Protein AF-A0A7W7MRD4-F1 (afdb_monomer)

pLDDT: mean 83.44, std 13.66, range [47.34, 96.88]

Nearest PDB structures (foldseek):
  4u7n-assembly1_A  TM=7.829E-01  e=1.641E+00  Lactiplantibacillus plantarum JDM1
  6eyd-assembly1_D  TM=7.897E-01  e=2.973E+00  Mycolicibacterium smegmatis MC2 155
  8e00-assembly1_A  TM=7.289E-01  e=9.136E+00  Saccharomyces cerevisiae
  4j2c-assembly1_A  TM=4.293E-01  e=4.720E+00  Homo sapiens

Organism: NCBI:txid1868

Mean predicted aligned error: 7.47 Å

Solvent-accessible surface area (backbone atoms only — not comparable to full-atom values): 3881 Å² total; per-residue (Å²): 103,75,70,53,55,50,50,52,48,52,53,50,52,52,52,52,51,50,45,48,48,47,67,73,34,84,78,54,70,52,91,60,46,52,58,49,47,51,49,50,49,53,52,52,53,51,50,51,52,53,53,52,52,53,58,51,49,57,52,63,71,64,55,74,84,75,132

Sequence (67 aa):
MHGEILNLLDCHLSELQALRRELSGRHAALPGERRRVAAATASAAERYARTLSSMLTDVDGQLPAAP

Foldseek 3Di:
DVVVLVVLVVVLVVVLVVLVCQLVDPVCVDPCSNVVSVVVNVVSVVVSVVVVVVVVVVVVVPPPPDD

Radius of gyration: 16.88 Å; Cα contacts (8 Å, |Δi|>4): 22; chains: 1; bounding box: 45×15×49 Å

Secondary structure (DSSP, 8-state):
-HHHHHHHHHHHHHHHHHHHHHHHSTTTTSTTHHHHHHHHHHHHHHHHHHHHHHHHHHHHTTS----

Structure (mmCIF, N/CA/C/O backbone):
data_AF-A0A7W7MRD4-F1
#
_entry.id   AF-A0A7W7MRD4-F1
#
loop_
_atom_site.group_PDB
_atom_site.id
_atom_site.type_symbol
_atom_site.label_atom_id
_atom_site.label_alt_id
_atom_site.label_comp_id
_atom_site.label_asym_id
_atom_site.label_entity_id
_atom_site.label_seq_id
_atom_site.pdbx_PDB_ins_code
_atom_site.Cartn_x
_atom_site.Cartn_y
_atom_site.Cartn_z
_atom_site.occupancy
_atom_site.B_iso_or_equiv
_atom_site.auth_seq_id
_atom_site.auth_comp_id
_atom_site.auth_asym_id
_atom_site.auth_atom_id
_atom_site.pdbx_PDB_model_num
ATOM 1 N N . MET A 1 1 ? 12.306 -7.647 -15.490 1.00 72.00 1 MET A N 1
ATOM 2 C CA . MET A 1 1 ? 12.050 -6.218 -15.228 1.00 72.00 1 MET A CA 1
ATOM 3 C C . MET A 1 1 ? 10.598 -5.751 -15.349 1.00 72.00 1 MET A C 1
ATOM 5 O O . MET A 1 1 ? 10.019 -5.479 -14.310 1.00 72.00 1 MET A O 1
ATOM 9 N N . HIS A 1 2 ? 9.944 -5.704 -16.522 1.00 79.75 2 HIS A N 1
ATOM 10 C CA . HIS A 1 2 ? 8.521 -5.283 -16.583 1.00 79.75 2 HIS A CA 1
ATOM 11 C C . HIS A 1 2 ? 7.612 -6.117 -15.656 1.00 79.75 2 HIS A C 1
ATOM 13 O O . HIS A 1 2 ? 6.815 -5.566 -14.906 1.00 79.75 2 HIS A O 1
ATOM 19 N N . GLY A 1 3 ? 7.797 -7.443 -15.631 1.00 87.00 3 GLY A N 1
ATOM 20 C CA . GLY A 1 3 ? 7.084 -8.328 -14.700 1.00 87.00 3 GLY 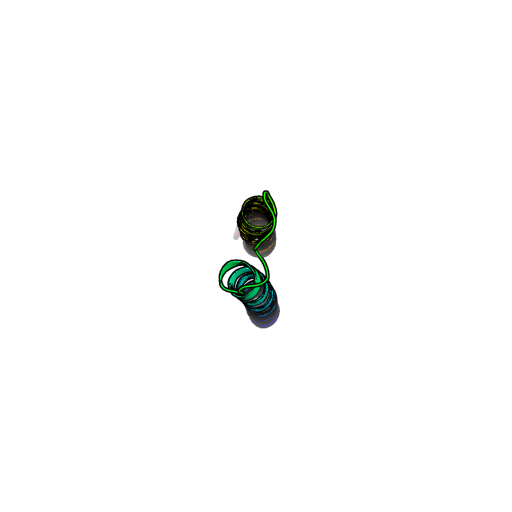A CA 1
ATOM 21 C C . GLY A 1 3 ? 7.464 -8.147 -13.224 1.00 87.00 3 GLY A C 1
ATOM 22 O O . GLY A 1 3 ? 6.634 -8.376 -12.356 1.00 87.00 3 GLY A O 1
ATOM 23 N N . GLU A 1 4 ? 8.684 -7.692 -12.922 1.00 86.81 4 GLU A N 1
ATOM 24 C CA . GLU A 1 4 ? 9.122 -7.414 -11.543 1.00 86.81 4 GLU A CA 1
ATOM 25 C C . GLU A 1 4 ? 8.497 -6.120 -11.022 1.00 86.81 4 GLU A C 1
ATOM 27 O O . GLU A 1 4 ? 8.050 -6.083 -9.881 1.00 86.81 4 GLU A O 1
ATOM 32 N N . ILE A 1 5 ? 8.400 -5.091 -11.872 1.00 89.38 5 ILE A N 1
ATOM 33 C CA . ILE A 1 5 ? 7.707 -3.835 -11.557 1.00 89.38 5 ILE A CA 1
ATOM 34 C C . ILE A 1 5 ? 6.217 -4.099 -11.317 1.00 89.38 5 ILE A C 1
ATOM 36 O O . ILE A 1 5 ? 5.659 -3.599 -10.344 1.00 89.38 5 ILE A O 1
ATOM 40 N N . LEU A 1 6 ? 5.578 -4.911 -12.168 1.00 92.12 6 LEU A N 1
ATOM 41 C CA . LEU A 1 6 ? 4.172 -5.288 -11.990 1.00 92.12 6 LEU A CA 1
ATOM 42 C C . LEU A 1 6 ? 3.961 -6.090 -10.700 1.00 92.12 6 LEU A C 1
ATOM 44 O O . LEU A 1 6 ? 3.071 -5.762 -9.924 1.00 92.12 6 LEU A O 1
ATOM 48 N N . ASN A 1 7 ? 4.830 -7.060 -10.409 1.00 93.31 7 ASN A N 1
ATOM 49 C CA . ASN A 1 7 ? 4.758 -7.818 -9.161 1.00 93.31 7 ASN A CA 1
ATOM 50 C C . ASN A 1 7 ? 4.983 -6.927 -7.923 1.00 93.31 7 ASN A C 1
ATOM 52 O O . ASN A 1 7 ? 4.308 -7.078 -6.908 1.00 93.31 7 ASN A O 1
ATOM 56 N N . LEU A 1 8 ? 5.905 -5.960 -7.999 1.00 92.31 8 LEU A N 1
ATOM 57 C CA . LEU A 1 8 ? 6.125 -4.979 -6.934 1.00 92.31 8 LEU A CA 1
ATOM 58 C C . LEU A 1 8 ? 4.879 -4.109 -6.709 1.00 92.31 8 LEU A C 1
ATOM 60 O O . LEU A 1 8 ? 4.497 -3.871 -5.561 1.00 92.31 8 LEU A O 1
ATOM 64 N N . LEU A 1 9 ? 4.241 -3.658 -7.791 1.00 93.25 9 LEU A N 1
ATOM 65 C CA . LEU A 1 9 ? 2.994 -2.899 -7.739 1.00 93.25 9 LEU A CA 1
ATOM 66 C C . LEU A 1 9 ? 1.871 -3.725 -7.100 1.00 93.25 9 LEU A C 1
ATOM 68 O O . LEU A 1 9 ? 1.198 -3.228 -6.200 1.00 93.25 9 LEU A O 1
ATOM 72 N N . ASP A 1 10 ? 1.702 -4.982 -7.505 1.00 96.12 10 ASP A N 1
ATOM 73 C CA . ASP A 1 10 ? 0.674 -5.873 -6.962 1.00 96.12 10 ASP A CA 1
ATOM 74 C C . ASP A 1 10 ? 0.873 -6.124 -5.461 1.00 96.12 10 ASP A C 1
ATOM 76 O O . ASP A 1 10 ? -0.071 -6.005 -4.671 1.00 96.12 10 ASP A O 1
ATOM 80 N N . CYS A 1 11 ? 2.113 -6.388 -5.039 1.00 94.19 11 CYS A N 1
ATOM 81 C CA . CYS A 1 11 ? 2.473 -6.512 -3.627 1.00 94.19 11 CYS A CA 1
ATOM 82 C C . CYS A 1 11 ? 2.117 -5.243 -2.839 1.00 94.19 11 CYS A C 1
ATOM 84 O O . CYS A 1 11 ? 1.499 -5.326 -1.773 1.00 94.19 11 CYS A O 1
ATOM 86 N N . HIS A 1 12 ? 2.457 -4.066 -3.369 1.00 95.19 12 HIS A N 1
ATOM 87 C CA . HIS A 1 12 ? 2.181 -2.802 -2.695 1.00 95.19 12 HIS A CA 1
ATOM 88 C C . HIS A 1 12 ? 0.680 -2.487 -2.617 1.00 95.19 12 HIS A C 1
ATOM 90 O O . HIS A 1 12 ? 0.178 -2.071 -1.570 1.00 95.19 12 HIS A O 1
ATOM 96 N N . LEU A 1 13 ? -0.066 -2.735 -3.695 1.00 95.81 13 LEU A N 1
ATOM 97 C CA . LEU A 1 13 ? -1.518 -2.567 -3.714 1.00 95.81 13 LEU A CA 1
ATOM 98 C C . LEU A 1 13 ? -2.204 -3.504 -2.717 1.00 95.81 13 LEU A C 1
ATOM 100 O O . LEU A 1 13 ? -3.143 -3.083 -2.040 1.00 95.81 13 LEU A O 1
ATOM 104 N N . SER A 1 14 ? -1.724 -4.741 -2.586 1.00 96.88 14 SER A N 1
ATOM 105 C CA . SER A 1 14 ? -2.220 -5.694 -1.590 1.00 96.88 14 SER A CA 1
ATOM 106 C C . SER A 1 14 ? -2.001 -5.187 -0.156 1.00 96.88 14 SER A C 1
ATOM 108 O O . SER A 1 14 ? -2.941 -5.171 0.645 1.00 96.88 14 SER A O 1
ATOM 110 N N . GLU A 1 15 ? -0.805 -4.672 0.152 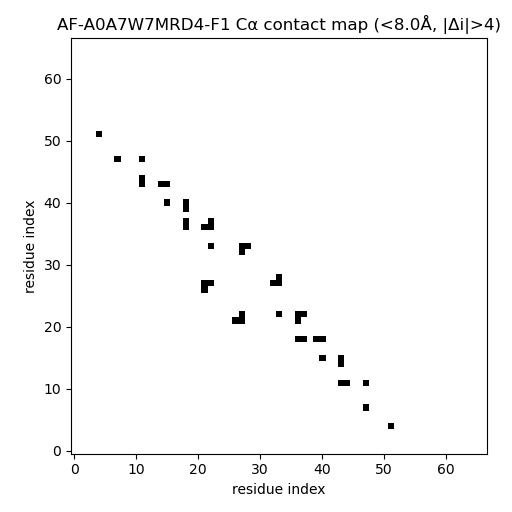1.00 95.81 15 GLU A N 1
ATOM 111 C CA . GLU A 1 15 ? -0.477 -4.086 1.462 1.00 95.81 15 GLU A CA 1
ATOM 112 C C . GLU A 1 15 ? -1.367 -2.871 1.783 1.00 95.81 15 GLU A C 1
ATOM 114 O O . GLU A 1 15 ? -1.990 -2.808 2.847 1.00 95.81 15 GLU A O 1
ATOM 119 N N . LEU A 1 16 ? -1.509 -1.929 0.844 1.00 94.00 16 LEU A N 1
ATOM 120 C CA . LEU A 1 16 ? -2.368 -0.755 1.030 1.00 94.00 16 LEU A CA 1
ATOM 121 C C . LEU A 1 16 ? -3.843 -1.131 1.187 1.00 94.00 16 LEU A C 1
ATOM 123 O O . LEU A 1 16 ? -4.565 -0.510 1.971 1.00 94.00 16 LEU A O 1
ATOM 127 N N . GLN A 1 17 ? -4.315 -2.150 0.468 1.00 94.88 17 GLN A N 1
ATOM 128 C CA . GLN A 1 17 ? -5.678 -2.645 0.634 1.00 94.88 17 GLN A CA 1
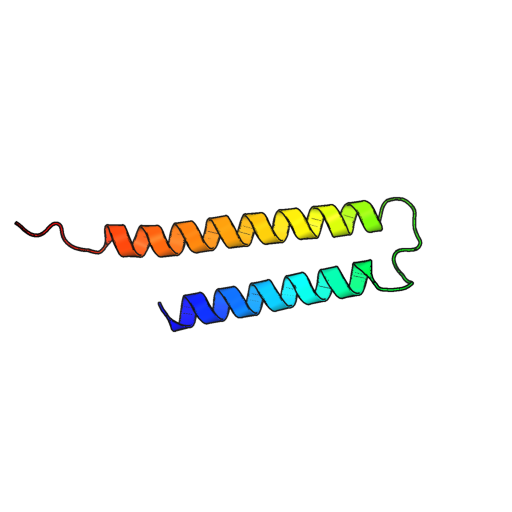ATOM 129 C C . GLN A 1 17 ? -5.902 -3.245 2.023 1.00 94.88 17 GLN A C 1
ATOM 131 O O . GLN A 1 17 ? -6.978 -3.030 2.587 1.00 94.88 17 GLN A O 1
ATOM 136 N N . ALA A 1 18 ? -4.925 -3.961 2.584 1.00 93.12 18 ALA A N 1
ATOM 137 C CA . ALA A 1 18 ? -5.000 -4.481 3.947 1.00 93.12 18 ALA A CA 1
ATOM 138 C C . ALA A 1 18 ? -5.081 -3.337 4.973 1.00 93.12 18 ALA A C 1
ATOM 140 O O . ALA A 1 18 ? -6.037 -3.278 5.748 1.00 93.12 18 ALA A O 1
ATOM 141 N N . LEU A 1 19 ? -4.182 -2.352 4.883 1.00 91.75 19 LEU A N 1
ATOM 142 C CA . LEU A 1 19 ? -4.181 -1.173 5.760 1.00 91.75 19 LEU A CA 1
ATOM 143 C C . LEU A 1 19 ? -5.477 -0.353 5.637 1.00 91.75 19 LEU A C 1
ATOM 145 O O . LEU A 1 19 ? -6.038 0.112 6.629 1.00 91.75 19 LEU A O 1
ATOM 149 N N . ARG A 1 20 ? -6.030 -0.229 4.424 1.00 90.25 20 ARG A N 1
ATOM 150 C CA . ARG A 1 20 ? -7.336 0.410 4.203 1.00 90.25 20 ARG A CA 1
ATOM 151 C C . ARG A 1 20 ? -8.467 -0.356 4.887 1.00 90.25 20 ARG A C 1
ATOM 153 O O . ARG A 1 20 ? -9.374 0.267 5.443 1.00 90.25 20 ARG A O 1
ATOM 160 N N . ARG A 1 21 ? -8.458 -1.692 4.832 1.00 90.75 21 ARG A N 1
ATOM 161 C CA . ARG A 1 21 ? -9.445 -2.530 5.537 1.00 90.75 21 ARG A CA 1
ATOM 162 C C . ARG A 1 21 ? -9.319 -2.369 7.049 1.00 90.75 21 ARG A C 1
ATOM 164 O O . ARG A 1 21 ? -10.343 -2.295 7.714 1.00 90.75 21 ARG A O 1
ATOM 171 N N . GLU A 1 22 ? -8.109 -2.232 7.579 1.00 88.44 22 GLU A N 1
ATOM 172 C CA . GLU A 1 22 ? -7.891 -1.939 9.001 1.00 88.44 22 GLU A CA 1
ATOM 173 C C . GLU A 1 22 ? -8.433 -0.558 9.400 1.00 88.44 22 GLU A C 1
ATOM 175 O O . GLU A 1 22 ? -9.139 -0.446 10.399 1.00 88.44 22 GLU A O 1
ATOM 180 N N . LEU A 1 23 ? -8.197 0.483 8.590 1.00 84.31 23 LEU A N 1
ATOM 181 C CA . LEU A 1 23 ? -8.725 1.835 8.839 1.00 84.31 23 LEU A CA 1
ATOM 182 C C . LEU A 1 23 ? -10.253 1.918 8.755 1.00 84.31 23 LEU A C 1
ATOM 184 O O . LEU A 1 23 ? -10.879 2.651 9.520 1.00 84.31 23 LEU A O 1
ATOM 188 N N . SER A 1 24 ? -10.845 1.211 7.791 1.00 85.38 24 SER A N 1
ATOM 189 C CA . SER A 1 24 ? -12.299 1.179 7.576 1.00 85.38 24 SER A CA 1
ATOM 190 C C . SER A 1 24 ? -13.016 0.166 8.471 1.00 85.38 24 SER A C 1
ATOM 192 O O . SER A 1 24 ? -14.236 0.230 8.632 1.00 85.38 24 SER A O 1
ATOM 194 N N . GLY A 1 25 ? -12.272 -0.760 9.073 1.00 81.75 25 GLY A N 1
ATOM 195 C CA . GLY A 1 25 ? -12.790 -1.766 9.978 1.00 81.75 25 GLY A CA 1
ATOM 196 C C . GLY A 1 25 ? -13.251 -1.161 11.301 1.00 81.75 25 GLY A C 1
ATOM 197 O O . GLY A 1 25 ? -12.606 -0.295 11.888 1.00 81.75 25 GLY A O 1
ATOM 198 N N . ARG A 1 26 ? -14.351 -1.699 11.842 1.00 65.75 26 ARG A N 1
ATOM 199 C CA . ARG A 1 26 ? -14.834 -1.374 13.198 1.00 65.75 26 ARG A CA 1
ATOM 200 C C . ARG A 1 26 ? -13.815 -1.695 14.309 1.00 65.75 26 ARG A C 1
ATOM 202 O 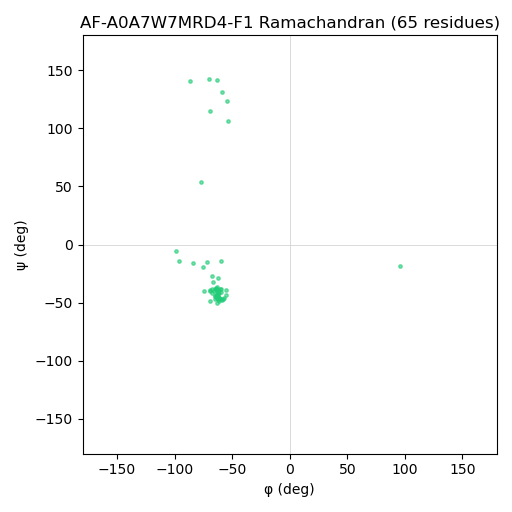O . ARG A 1 26 ? -14.003 -1.224 15.423 1.00 65.75 26 ARG A O 1
ATOM 209 N N . HIS A 1 27 ? -12.764 -2.466 14.006 1.00 57.53 27 HIS A N 1
ATOM 210 C CA . HIS A 1 27 ? -11.710 -2.870 14.944 1.00 57.53 27 HIS A CA 1
ATOM 211 C C . HIS A 1 27 ? -10.706 -1.764 15.288 1.00 57.53 27 HIS A C 1
ATOM 213 O O . HIS A 1 27 ? -10.097 -1.859 16.344 1.00 57.53 27 HIS A O 1
ATOM 219 N N . ALA A 1 28 ? -10.585 -0.691 14.494 1.00 58.53 28 ALA A N 1
ATOM 220 C CA . ALA A 1 28 ? -9.775 0.478 14.855 1.00 58.53 28 ALA A CA 1
ATOM 221 C C . ALA A 1 28 ? -10.510 1.365 15.886 1.00 58.53 28 ALA A C 1
ATOM 223 O O . ALA A 1 28 ? -10.780 2.553 15.651 1.00 58.53 28 ALA A O 1
ATOM 224 N N . ALA A 1 29 ? -10.921 0.738 16.989 1.00 61.44 29 ALA A N 1
ATOM 225 C CA . ALA A 1 29 ? -11.707 1.303 18.078 1.00 61.44 29 ALA A CA 1
ATOM 226 C C . ALA A 1 29 ? -10.825 1.777 19.243 1.00 61.44 29 ALA A C 1
ATOM 228 O O . ALA A 1 29 ? -11.302 2.540 20.084 1.00 61.44 29 ALA A O 1
ATOM 229 N N . LEU A 1 30 ? -9.547 1.378 19.290 1.00 69.44 30 LEU A N 1
ATOM 230 C CA . LEU A 1 30 ? -8.646 1.796 20.358 1.00 69.44 30 LEU A CA 1
ATOM 231 C C . LEU A 1 30 ? -7.966 3.140 20.036 1.00 69.44 30 LEU A C 1
ATOM 233 O O . LEU A 1 30 ? -7.544 3.388 18.896 1.00 69.44 30 LEU A O 1
ATOM 237 N N . PRO A 1 31 ? -7.808 4.023 21.040 1.00 67.56 31 PRO A N 1
ATOM 238 C CA . PRO A 1 31 ? -7.045 5.253 20.891 1.00 67.56 31 PRO A CA 1
ATOM 239 C C . PRO A 1 31 ? -5.626 4.960 20.385 1.00 67.56 31 PRO A C 1
ATOM 241 O O . PRO A 1 31 ? -4.877 4.198 20.988 1.00 67.56 31 PRO A O 1
ATOM 244 N N . GLY A 1 32 ? -5.246 5.575 19.263 1.00 79.19 32 GLY A N 1
ATOM 245 C CA . GLY A 1 32 ? -3.904 5.456 18.685 1.00 79.19 32 GLY A CA 1
ATOM 246 C C . GLY A 1 32 ? -3.745 4.395 17.594 1.00 79.19 32 GLY A C 1
ATOM 247 O O . GLY A 1 32 ? -2.835 4.536 16.780 1.00 79.19 32 GLY A O 1
ATOM 248 N N . GLU A 1 33 ? -4.641 3.413 17.476 1.00 82.38 33 GLU A N 1
ATOM 249 C CA . GLU A 1 33 ? -4.562 2.411 16.400 1.00 82.38 33 GLU A CA 1
ATOM 250 C C . GLU A 1 33 ? -4.759 3.036 15.024 1.00 82.38 33 GLU A C 1
ATOM 252 O O . GLU A 1 33 ? -3.922 2.856 14.147 1.00 82.38 33 GLU A O 1
ATOM 257 N N . ARG A 1 34 ? -5.776 3.889 14.854 1.00 84.00 34 ARG A N 1
ATOM 258 C CA . ARG A 1 34 ? -5.979 4.625 13.592 1.00 84.00 34 ARG A CA 1
ATOM 259 C C . ARG A 1 34 ? -4.746 5.427 13.183 1.00 84.00 34 ARG A C 1
ATOM 261 O O . ARG A 1 34 ? -4.401 5.471 12.009 1.00 84.00 34 ARG A O 1
ATOM 268 N N . ARG A 1 35 ? -4.063 6.040 14.157 1.00 87.38 35 ARG A N 1
ATOM 269 C CA . ARG A 1 35 ? -2.834 6.807 13.914 1.00 87.38 35 ARG A CA 1
ATOM 270 C C . ARG A 1 35 ? -1.676 5.894 13.518 1.00 87.38 35 ARG A C 1
ATOM 272 O O . ARG A 1 35 ? -0.925 6.253 12.620 1.00 87.38 35 ARG A O 1
ATOM 279 N N . ARG A 1 36 ? -1.547 4.725 14.153 1.00 90.12 36 ARG A N 1
ATOM 280 C CA . ARG A 1 36 ? -0.545 3.710 13.796 1.00 90.12 36 ARG A CA 1
ATOM 281 C C . ARG A 1 36 ? -0.772 3.168 12.389 1.00 90.12 36 ARG A C 1
ATOM 283 O O . ARG A 1 36 ? 0.176 3.140 11.618 1.00 90.12 36 ARG A O 1
ATOM 290 N N . VAL A 1 37 ? -2.007 2.822 12.028 1.00 89.94 37 VAL A N 1
ATOM 291 C CA . VAL A 1 37 ? -2.334 2.314 10.685 1.00 89.94 37 VAL A CA 1
ATOM 292 C C . VAL A 1 37 ? -2.161 3.408 9.623 1.00 89.94 37 VAL A C 1
ATOM 294 O O . VAL A 1 37 ? -1.617 3.151 8.551 1.00 89.94 37 VAL A O 1
ATOM 297 N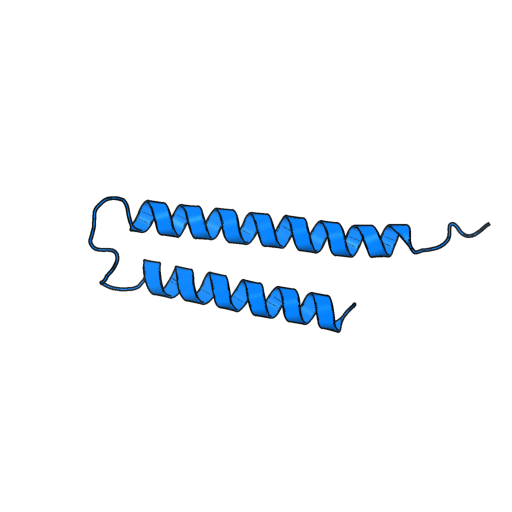 N . ALA A 1 38 ? -2.526 4.659 9.926 1.00 89.19 38 ALA A N 1
ATOM 298 C CA . ALA A 1 38 ? -2.254 5.792 9.040 1.00 89.19 38 ALA A CA 1
ATOM 299 C C . ALA A 1 38 ? -0.743 6.021 8.836 1.00 89.19 38 ALA A C 1
ATOM 301 O O . ALA A 1 38 ? -0.299 6.215 7.707 1.00 89.19 38 ALA A O 1
ATOM 302 N N . ALA A 1 39 ? 0.057 5.942 9.905 1.00 92.94 39 ALA A N 1
ATOM 303 C CA . ALA A 1 39 ? 1.514 6.021 9.809 1.00 92.94 39 ALA A CA 1
ATOM 304 C C . ALA A 1 39 ? 2.092 4.851 8.997 1.00 92.94 39 ALA A C 1
ATOM 306 O O . ALA A 1 39 ? 2.913 5.073 8.113 1.00 92.94 39 ALA A O 1
ATOM 307 N N . ALA A 1 40 ? 1.606 3.628 9.229 1.00 92.88 40 ALA A N 1
ATOM 308 C CA . ALA A 1 40 ? 1.995 2.449 8.462 1.00 92.88 40 ALA A CA 1
ATOM 309 C C . ALA A 1 40 ? 1.664 2.598 6.968 1.00 92.88 40 ALA A C 1
ATOM 311 O O . ALA A 1 40 ? 2.475 2.230 6.126 1.00 92.88 40 ALA A O 1
ATOM 312 N N . THR A 1 41 ? 0.525 3.215 6.635 1.00 92.69 41 THR A N 1
ATOM 313 C CA . THR A 1 41 ? 0.133 3.523 5.248 1.0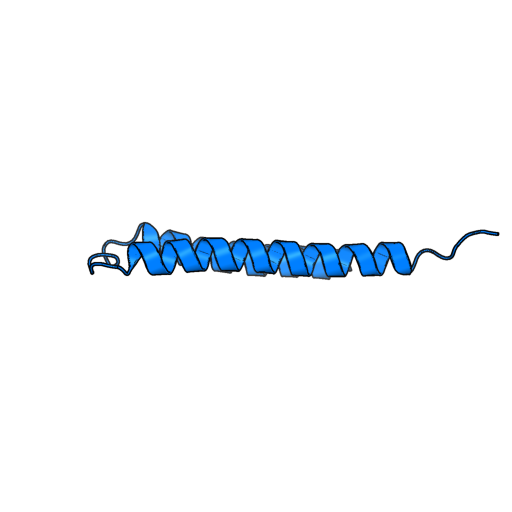0 92.69 41 THR A CA 1
ATOM 314 C C . THR A 1 41 ? 1.124 4.481 4.588 1.00 92.69 41 THR A C 1
ATOM 316 O O . THR A 1 41 ? 1.580 4.223 3.475 1.00 92.69 41 THR A O 1
ATOM 319 N N . ALA A 1 42 ? 1.505 5.560 5.279 1.00 93.50 42 ALA A N 1
ATOM 320 C CA . ALA A 1 42 ? 2.493 6.511 4.771 1.00 93.50 42 ALA A CA 1
ATOM 321 C C . ALA A 1 42 ? 3.871 5.856 4.577 1.00 93.50 42 ALA A C 1
ATOM 323 O O . ALA A 1 42 ? 4.488 6.016 3.526 1.00 93.50 42 ALA A O 1
ATOM 324 N N . SER A 1 43 ? 4.325 5.059 5.550 1.00 95.19 43 SER A N 1
ATOM 325 C CA . SER A 1 43 ? 5.590 4.326 5.451 1.00 95.19 43 SER A CA 1
ATOM 326 C C . SER A 1 43 ? 5.582 3.286 4.328 1.00 95.19 43 SER A C 1
ATOM 328 O O . SER A 1 43 ? 6.586 3.133 3.637 1.00 95.19 43 SER A O 1
ATOM 330 N N . ALA A 1 44 ? 4.467 2.582 4.109 1.00 93.38 44 ALA A N 1
ATOM 331 C CA . ALA A 1 44 ? 4.332 1.639 3.001 1.00 93.38 44 ALA A CA 1
ATOM 332 C C . ALA A 1 44 ? 4.469 2.351 1.647 1.00 93.38 44 ALA A C 1
ATOM 334 O O . ALA A 1 44 ? 5.230 1.895 0.794 1.00 93.38 44 ALA A O 1
ATOM 335 N N . ALA A 1 45 ? 3.788 3.489 1.471 1.00 93.44 45 ALA A N 1
ATOM 336 C CA . ALA A 1 45 ? 3.873 4.291 0.250 1.00 93.44 45 ALA A CA 1
ATOM 337 C C . ALA A 1 45 ? 5.294 4.824 0.002 1.00 93.44 45 ALA A C 1
ATOM 339 O O . ALA A 1 45 ? 5.798 4.757 -1.119 1.00 93.44 45 ALA A O 1
ATOM 340 N N . GLU A 1 46 ? 5.975 5.297 1.049 1.00 96.31 46 GLU A N 1
ATOM 341 C CA . GLU A 1 46 ? 7.360 5.761 0.943 1.00 96.31 46 GLU A CA 1
ATOM 342 C C . GLU A 1 46 ? 8.317 4.629 0.543 1.00 96.31 46 GLU A C 1
ATOM 344 O O . GLU A 1 46 ? 9.162 4.816 -0.335 1.00 96.31 46 GLU A O 1
ATOM 349 N N . ARG A 1 47 ? 8.180 3.442 1.149 1.00 94.81 47 ARG A N 1
ATOM 350 C CA . ARG A 1 47 ? 8.995 2.272 0.785 1.00 94.81 47 ARG A CA 1
ATOM 351 C C . ARG A 1 47 ? 8.799 1.891 -0.674 1.00 94.81 47 ARG A C 1
ATOM 353 O O . ARG A 1 47 ? 9.790 1.707 -1.371 1.00 94.81 47 ARG A O 1
ATOM 360 N N . TYR A 1 48 ? 7.553 1.828 -1.141 1.00 94.44 48 TYR A N 1
ATOM 361 C CA . TYR A 1 48 ? 7.261 1.532 -2.542 1.00 94.44 48 TYR A CA 1
ATOM 362 C C . TYR A 1 48 ? 7.908 2.544 -3.487 1.00 94.44 48 TYR A C 1
ATOM 364 O O . TYR A 1 48 ? 8.590 2.142 -4.428 1.00 94.44 48 TYR A O 1
ATOM 372 N N . ALA A 1 49 ? 7.768 3.843 -3.202 1.00 93.25 49 ALA A N 1
ATOM 373 C CA . ALA A 1 49 ? 8.395 4.891 -4.001 1.00 93.25 49 ALA A CA 1
ATOM 374 C C . ALA A 1 49 ? 9.921 4.717 -4.063 1.00 93.25 49 ALA A C 1
ATOM 376 O O . ALA A 1 49 ? 10.492 4.726 -5.149 1.00 93.25 49 ALA A O 1
ATOM 377 N N . ARG A 1 50 ? 10.580 4.475 -2.920 1.00 94.19 50 ARG A N 1
ATOM 378 C CA . ARG A 1 50 ? 12.033 4.242 -2.867 1.00 94.19 50 ARG A CA 1
ATOM 379 C C . ARG A 1 50 ? 12.454 3.004 -3.662 1.00 94.19 50 ARG A C 1
ATOM 381 O O . ARG A 1 50 ? 13.419 3.076 -4.419 1.00 94.19 50 ARG A O 1
ATOM 388 N N . THR A 1 51 ? 11.747 1.885 -3.512 1.00 92.69 51 THR A N 1
ATOM 389 C CA . THR A 1 51 ? 12.061 0.643 -4.235 1.00 92.69 51 THR A CA 1
ATOM 390 C C . THR A 1 51 ? 11.872 0.814 -5.739 1.00 92.69 51 THR A C 1
ATOM 392 O O . THR A 1 51 ? 12.753 0.429 -6.505 1.00 92.69 51 THR A O 1
ATOM 395 N N . LEU A 1 52 ? 10.777 1.448 -6.167 1.00 92.69 52 LEU A N 1
ATOM 396 C CA . LEU A 1 52 ? 10.525 1.728 -7.577 1.00 92.69 52 LEU A CA 1
ATOM 397 C C . LEU A 1 52 ? 11.591 2.663 -8.159 1.00 92.69 52 LEU A C 1
ATOM 399 O O . LEU A 1 52 ? 12.134 2.371 -9.219 1.00 92.69 52 LEU A O 1
ATOM 403 N N . SER A 1 53 ? 11.942 3.747 -7.461 1.00 91.31 53 SER A N 1
ATOM 404 C CA . SER A 1 53 ? 13.003 4.659 -7.900 1.00 91.31 53 SER A CA 1
ATOM 405 C C . SER A 1 53 ? 14.353 3.953 -8.036 1.00 91.31 53 SER A C 1
ATOM 407 O O . SER A 1 53 ? 15.054 4.190 -9.016 1.00 91.31 53 SER A O 1
ATOM 409 N N . SER A 1 54 ? 14.701 3.058 -7.104 1.00 90.38 54 SER A N 1
ATOM 410 C CA . SER A 1 54 ? 15.929 2.257 -7.191 1.00 90.38 54 SER A CA 1
ATOM 411 C C . SER A 1 54 ? 15.917 1.347 -8.415 1.00 90.38 54 SER A C 1
ATOM 413 O O . SER A 1 54 ? 16.886 1.326 -9.163 1.00 90.38 54 SER A O 1
ATOM 415 N N . MET A 1 55 ? 14.809 0.636 -8.645 1.00 87.88 55 MET A N 1
ATOM 416 C CA . MET A 1 55 ? 14.670 -0.247 -9.800 1.00 87.88 55 MET A CA 1
ATOM 417 C C . MET A 1 55 ? 14.772 0.516 -11.117 1.00 87.88 55 MET A C 1
ATOM 419 O O . MET A 1 55 ? 15.422 0.033 -12.031 1.00 87.88 55 MET A O 1
ATOM 423 N N . LEU A 1 56 ? 14.152 1.695 -11.218 1.00 86.50 56 LEU A N 1
ATOM 424 C CA . LEU A 1 56 ? 14.212 2.527 -12.422 1.00 86.50 56 LEU A CA 1
ATOM 425 C C . LEU A 1 56 ? 15.611 3.119 -12.648 1.00 86.50 56 LEU A C 1
ATOM 427 O O . LEU A 1 56 ? 16.091 3.112 -13.774 1.00 86.50 56 LEU A O 1
ATOM 431 N N . THR A 1 57 ? 16.296 3.548 -11.584 1.00 85.75 57 THR A N 1
ATOM 432 C CA . THR A 1 57 ? 17.673 4.069 -11.677 1.00 85.75 57 THR A CA 1
ATOM 433 C C . THR A 1 57 ? 18.653 2.993 -12.148 1.00 85.75 57 THR A C 1
ATOM 435 O O . THR A 1 57 ? 19.530 3.284 -12.957 1.00 85.75 57 THR A O 1
ATOM 438 N N . ASP A 1 58 ? 18.479 1.745 -11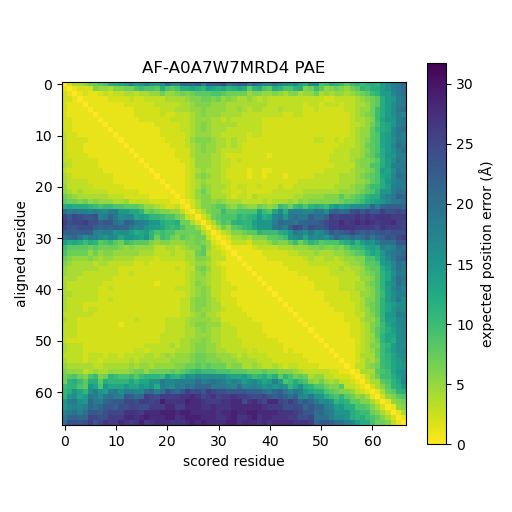.703 1.00 77.81 58 ASP A N 1
ATOM 439 C CA . ASP A 1 58 ? 19.261 0.608 -12.205 1.00 77.81 58 ASP A CA 1
ATOM 440 C C . ASP A 1 58 ? 19.037 0.367 -13.710 1.00 77.81 58 ASP A C 1
ATO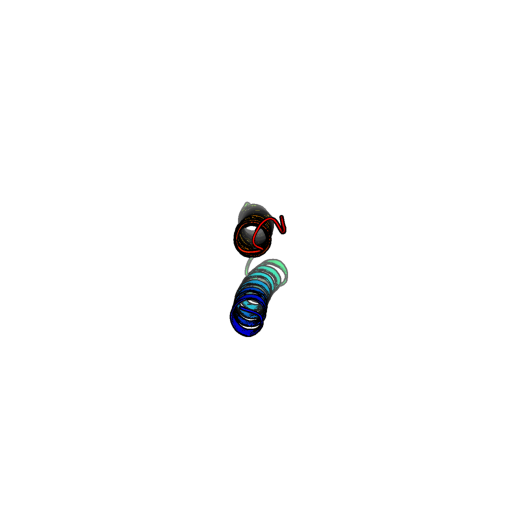M 442 O O . ASP A 1 58 ? 19.954 -0.077 -14.393 1.00 77.81 58 ASP A O 1
ATOM 446 N N . VAL A 1 59 ? 17.864 0.699 -14.270 1.00 67.50 59 VAL A N 1
ATOM 447 C CA . VAL A 1 59 ? 17.642 0.633 -15.732 1.00 67.50 59 VAL A CA 1
ATOM 448 C C . VAL A 1 59 ? 18.439 1.695 -16.452 1.00 67.50 59 VAL A C 1
ATOM 450 O O . VAL A 1 59 ? 19.113 1.400 -17.439 1.00 67.50 59 VAL A O 1
ATOM 453 N N . ASP A 1 60 ? 18.343 2.926 -15.961 1.00 64.94 60 ASP A N 1
ATOM 454 C CA . ASP A 1 60 ? 18.970 4.079 -16.593 1.00 64.94 60 ASP A CA 1
ATOM 455 C C . ASP A 1 60 ? 20.501 3.977 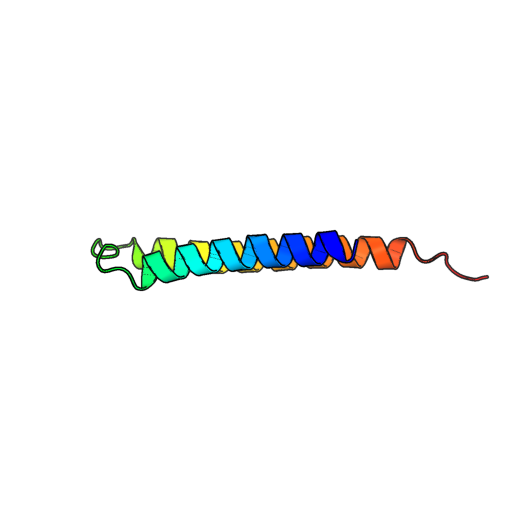-16.518 1.00 64.94 60 ASP A C 1
ATOM 457 O O . ASP A 1 60 ? 21.192 4.358 -17.460 1.00 64.94 60 ASP A O 1
ATOM 461 N N . GLY A 1 61 ? 21.040 3.377 -15.449 1.00 60.00 61 GLY A N 1
ATOM 462 C CA . GLY A 1 61 ? 22.466 3.066 -15.306 1.00 60.00 61 GLY A CA 1
ATOM 463 C C . GLY A 1 61 ? 22.970 1.922 -16.197 1.00 60.00 61 GLY A C 1
ATOM 464 O O . GLY A 1 61 ? 24.179 1.783 -16.380 1.00 60.00 61 GLY A O 1
ATOM 465 N N . GLN A 1 62 ? 22.068 1.119 -16.770 1.00 54.41 62 GLN A N 1
ATOM 466 C CA . GLN A 1 62 ? 22.397 -0.020 -17.632 1.00 54.41 62 GLN A CA 1
ATOM 467 C C . GLN A 1 62 ? 22.285 0.301 -19.131 1.00 54.41 62 GLN A C 1
ATOM 469 O O . GLN A 1 62 ? 22.667 -0.525 -19.965 1.00 54.41 62 GLN A O 1
ATOM 474 N N . LEU A 1 63 ? 21.801 1.497 -19.490 1.00 53.00 63 LEU A N 1
ATOM 475 C CA . LEU A 1 63 ? 21.951 2.035 -20.839 1.00 53.00 63 LEU A CA 1
ATOM 476 C C . LEU A 1 63 ? 23.433 2.383 -21.057 1.00 53.00 63 LEU A C 1
ATOM 478 O O . LEU A 1 63 ? 23.948 3.279 -20.384 1.00 53.00 63 LEU A O 1
ATOM 482 N N . PRO A 1 64 ? 24.151 1.705 -21.975 1.00 47.34 64 PRO A N 1
ATOM 483 C CA . PRO A 1 64 ? 25.518 2.091 -22.278 1.00 47.34 64 PRO A CA 1
ATOM 484 C C . PRO A 1 64 ? 25.514 3.537 -22.773 1.00 47.34 64 PRO A C 1
ATOM 486 O O . PRO A 1 64 ? 24.732 3.890 -23.659 1.00 47.34 64 PRO A O 1
ATOM 489 N N . ALA A 1 65 ? 26.398 4.361 -22.206 1.00 59.56 65 ALA A N 1
ATOM 490 C CA . ALA A 1 65 ? 26.758 5.640 -22.795 1.00 59.56 65 ALA A CA 1
ATOM 491 C C . ALA A 1 65 ? 27.199 5.362 -24.240 1.00 59.56 65 ALA A C 1
ATOM 493 O O . ALA A 1 65 ? 28.239 4.741 -24.472 1.00 59.56 65 ALA A O 1
ATOM 494 N N . ALA A 1 66 ? 26.344 5.713 -25.202 1.00 57.25 66 ALA A N 1
ATOM 495 C CA . ALA A 1 66 ? 26.673 5.606 -26.613 1.00 57.25 66 ALA A CA 1
ATOM 496 C C . ALA A 1 66 ? 27.861 6.548 -26.919 1.00 57.25 66 ALA A C 1
ATOM 498 O O . ALA A 1 66 ? 27.927 7.619 -26.309 1.00 57.25 66 ALA A O 1
ATOM 499 N N . PRO A 1 67 ? 28.803 6.133 -27.790 1.00 57.66 67 PRO A N 1
ATOM 500 C CA . PRO A 1 67 ? 30.033 6.874 -28.084 1.00 57.66 67 PRO A CA 1
ATOM 501 C C . PRO A 1 67 ? 29.790 8.241 -28.732 1.00 57.66 67 PRO A C 1
ATOM 503 O O . PRO A 1 67 ? 28.776 8.390 -29.454 1.00 57.66 67 PRO A O 1
#